Protein 2HIP (pdb70)

Sequence (142 aa):
EPRAEDGHAHDYVNEAADASGHPRYQEGQLCENCAFWGEAVQDGWGRCTHPDFDEVLVKAEGWCSVYAPASEPRAEDGHAHDYVNEAADASGHPRYQEGQLCENCAFWGEAVQDGWGRCTHPDFDEVLVKAEGWCSVYAPAS

Foldseek 3Di:
DAADDQPLDQRKDLALVVCVPDPQRDPPFWLLQFPQWPDDPDDQWGAGNDVSGPPHIHGRNMDGSPTHGDD/DAADDQPQPQRKDLALVVCVPPPQRDPPFWLQQFQQFDDADDDQWGGGNPPSCVPHIHGRNMDHPVGDGHD

B-factor: mean 26.01, std 24.82, range [1.0, 100.0]

InterPro domains:
  IPR000170 High potential iron-sulphur protein [PF01355] (3-70)
  IPR000170 High potential iron-sulphur protein [PS51373] (1-71)
  IPR036369 High potential iron-sulphur protein superfamily [G3DSA:4.10.490.10] (1-71)
  IPR036369 High potential iron-sulphur protein superfamily [SSF57652] (2-70)

Solvent-accessible surface area: 8305 Å² total; per-residue (Å²): 124,91,98,1,145,82,54,81,20,58,89,4,18,33,88,10,54,98,12,91,77,47,124,185,26,118,145,54,28,36,16,96,57,15,55,62,50,33,125,66,65,63,92,32,29,0,143,21,93,28,103,72,3,92,120,15,4,3,53,8,68,0,1,14,21,43,41,33,108,55,163,101,98,143,3,138,93,52,77,20,66,80,3,16,40,94,9,60,100,11,68,56,20,16,117,29,120,152,53,31,43,13,98,59,15,52,63,62,36,93,75,70,118,114,33,25,0,88,19,88,35,98,72,3,96,125,18,9,2,42,14,76,0,2,11,10,40,18,31,104,59,160

Structure (mmCIF, N/CA/C/O backbone):
data_2HIP
#
_entry.id   2HIP
#
_cell.length_a   60.000
_cell.length_b   31.940
_cell.length_c   40.270
_cell.angle_alpha   90.00
_cell.angle_beta   100.50
_cell.angle_gamma   90.00
#
_symmetry.space_group_name_H-M   'P 1 21 1'
#
loop_
_entity.id
_entity.type
_entity.pdbx_description
1 polymer 'HIGH POTENTIAL IRON SULFUR PROTEIN'
2 non-polymer 'IRON/SULFUR CLUSTER'
3 water water
#
loop_
_atom_site.group_PDB
_atom_site.id
_atom_site.type_symbol
_atom_site.label_atom_id
_atom_site.label_alt_id
_atom_site.label_comp_id
_atom_site.label_asym_id
_atom_site.label_entity_id
_atom_site.label_seq_id
_atom_site.pdbx_PDB_ins_code
_atom_site.Cartn_x
_atom_site.Cartn_y
_atom_site.Cartn_z
_atom_site.occupancy
_atom_site.B_iso_or_equiv
_atom_site.auth_seq_id
_atom_site.auth_comp_id
_atom_site.auth_asym_id
_atom_site.auth_atom_id
_atom_site.pdbx_PDB_model_num
ATOM 1 N N . GLU A 1 1 ? 22.245 15.038 19.899 1.00 92.07 1 GLU A N 1
ATOM 2 C CA . GLU A 1 1 ? 22.897 16.315 20.009 1.00 7.28 1 GLU A CA 1
ATOM 3 C C . GLU A 1 1 ? 23.167 16.916 18.682 1.00 6.41 1 GLU A C 1
ATOM 4 O O . GLU A 1 1 ? 23.169 16.266 17.641 1.00 53.52 1 GLU A O 1
ATOM 10 N N . PRO A 1 2 ? 23.410 18.169 18.785 1.00 45.16 2 PRO A N 1
ATOM 11 C CA . PRO A 1 2 ? 23.694 19.042 17.712 1.00 1.00 2 PRO A CA 1
ATOM 12 C C . PRO A 1 2 ? 25.088 18.895 17.190 1.00 6.73 2 PRO A C 1
ATOM 13 O O . PRO A 1 2 ? 26.019 18.523 17.898 1.00 15.18 2 PRO A O 1
ATOM 17 N N . ARG A 1 3 ? 25.184 19.205 15.916 1.00 16.95 3 ARG A N 1
ATOM 18 C CA . ARG A 1 3 ? 26.401 19.160 15.175 1.00 15.47 3 ARG A CA 1
ATOM 19 C C . ARG A 1 3 ? 27.249 20.340 15.572 1.00 13.18 3 ARG A C 1
ATOM 20 O O . ARG A 1 3 ? 26.751 21.396 15.974 1.00 17.58 3 ARG A O 1
ATOM 28 N N . ALA A 1 4 ? 28.529 20.160 15.440 1.00 9.58 4 ALA A N 1
ATOM 29 C CA . ALA A 1 4 ? 29.430 21.212 15.787 1.00 1.00 4 ALA A CA 1
ATOM 30 C C . ALA A 1 4 ? 29.765 22.130 14.614 1.00 12.00 4 ALA A C 1
ATOM 31 O O . ALA A 1 4 ? 30.264 21.661 13.585 1.00 9.46 4 ALA A O 1
ATOM 33 N N . GLU A 1 5 ? 29.571 23.452 14.773 1.00 11.76 5 GLU A N 1
ATOM 34 C CA . GLU A 1 5 ? 29.927 24.359 13.687 1.00 4.24 5 GLU A CA 1
ATOM 35 C C . GLU A 1 5 ? 31.431 24.624 13.745 1.00 2.33 5 GLU A C 1
ATOM 36 O O . GLU A 1 5 ? 32.092 24.430 14.768 1.00 22.46 5 GLU A O 1
ATOM 42 N N . ASP A 1 6 ? 31.943 25.104 12.627 1.00 16.38 6 ASP A N 1
ATOM 43 C CA . ASP A 1 6 ? 33.333 25.435 12.495 1.00 28.85 6 ASP A CA 1
ATOM 44 C C . ASP A 1 6 ? 33.669 26.531 13.503 1.00 4.34 6 ASP A C 1
ATOM 45 O O . ASP A 1 6 ? 32.923 27.500 13.625 1.00 33.56 6 ASP A O 1
ATOM 50 N N . GLY A 1 7 ? 34.782 26.367 14.244 1.00 43.30 7 GLY A N 1
ATOM 51 C CA . GLY A 1 7 ? 35.215 27.341 15.252 1.00 1.00 7 GLY A CA 1
ATOM 52 C C . GLY A 1 7 ? 34.603 27.129 16.648 1.00 1.00 7 GLY A C 1
ATOM 53 O O . GLY A 1 7 ? 34.806 27.940 17.554 1.00 12.57 7 GLY A O 1
ATOM 54 N N . HIS A 1 8 ? 33.848 26.034 16.815 1.00 16.95 8 HIS A N 1
ATOM 55 C CA . HIS A 1 8 ? 33.223 25.721 18.094 1.00 12.51 8 HIS A CA 1
ATOM 56 C C . HIS A 1 8 ? 34.222 25.881 19.212 1.00 19.75 8 HIS A C 1
ATOM 57 O O . HIS A 1 8 ? 33.958 26.542 20.210 1.00 5.66 8 HIS A O 1
ATOM 64 N N . ALA A 1 9 ? 35.384 25.281 19.039 1.00 20.53 9 ALA A N 1
ATOM 65 C CA . ALA A 1 9 ? 36.419 25.373 20.046 1.00 7.72 9 ALA A CA 1
ATOM 66 C C . ALA A 1 9 ? 37.748 24.943 19.475 1.00 5.87 9 ALA A C 1
ATOM 67 O O . ALA A 1 9 ? 37.795 24.135 18.557 1.00 41.00 9 ALA A O 1
ATOM 69 N N . HIS A 1 10 ? 38.828 25.467 20.001 1.00 10.66 10 HIS A N 1
ATOM 70 C CA . HIS A 1 10 ? 40.127 25.073 19.494 1.00 1.59 10 HIS A CA 1
ATOM 71 C C . HIS A 1 10 ? 40.301 25.026 18.003 1.00 42.99 10 HIS A C 1
ATOM 72 O O . HIS A 1 10 ? 40.846 24.045 17.502 1.00 20.99 10 HIS A O 1
ATOM 79 N N . ASP A 1 11 ? 39.879 26.050 17.283 1.00 2.81 11 ASP A N 1
ATOM 80 C CA . ASP A 1 11 ? 40.070 26.068 15.839 1.00 1.00 11 ASP A CA 1
ATOM 81 C C . ASP A 1 11 ? 39.363 24.947 15.023 1.00 2.37 11 ASP A C 1
ATOM 82 O O . ASP A 1 11 ? 39.870 24.519 13.986 1.00 15.86 11 ASP A O 1
ATOM 87 N N . TYR A 1 12 ? 38.194 24.492 15.482 1.00 17.61 12 TYR A N 1
ATOM 88 C CA . TYR A 1 12 ? 37.421 23.434 14.819 1.00 1.00 12 TYR A CA 1
ATOM 89 C C . TYR A 1 12 ? 36.905 23.699 13.398 1.00 16.94 12 TYR A C 1
ATOM 90 O O . TYR A 1 12 ? 36.347 24.755 13.105 1.00 19.45 12 TYR A O 1
ATOM 99 N N . VAL A 1 13 ? 37.094 22.674 12.534 1.00 23.44 13 VAL A N 1
ATOM 100 C CA . VAL A 1 13 ? 36.672 22.624 11.123 1.00 38.09 13 VAL A CA 1
ATOM 101 C C . VAL A 1 13 ? 36.045 21.278 10.885 1.00 2.37 13 VAL A C 1
ATOM 102 O O . VAL A 1 13 ? 36.579 20.260 11.317 1.00 36.91 13 VAL A O 1
ATOM 106 N N . ASN A 1 14 ? 34.921 21.278 10.188 1.00 13.78 14 ASN A N 1
ATOM 107 C CA . ASN A 1 14 ? 34.219 20.068 9.871 1.00 1.00 14 ASN A CA 1
ATOM 108 C C . ASN A 1 14 ? 34.865 19.353 8.693 1.00 1.00 14 ASN A C 1
ATOM 109 O O . ASN A 1 14 ? 34.559 18.208 8.440 1.00 10.04 14 ASN A O 1
ATOM 114 N N . GLU A 1 15 ? 35.770 20.044 7.966 1.00 11.64 15 GLU A N 1
ATOM 115 C CA . GLU A 1 15 ? 36.536 19.528 6.791 1.00 7.78 15 GLU A CA 1
ATOM 116 C C . GLU A 1 15 ? 38.040 19.839 7.027 1.00 25.91 15 GLU A C 1
ATOM 117 O O . GLU A 1 15 ? 38.501 20.971 6.825 1.00 25.46 15 GLU A O 1
ATOM 123 N N . ALA A 1 16 ? 38.740 18.800 7.459 1.00 18.95 16 ALA A N 1
ATOM 124 C CA . ALA A 1 16 ? 40.1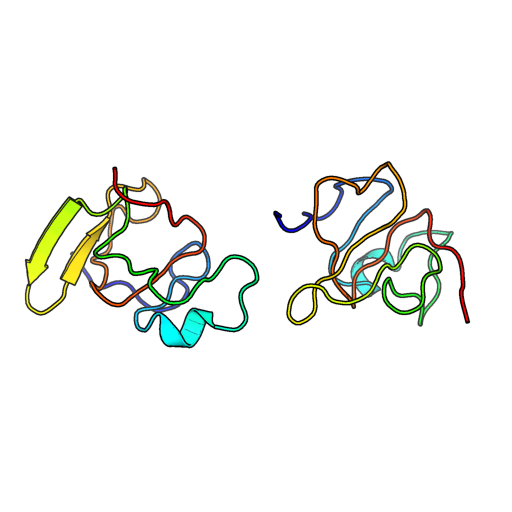80 18.823 7.840 1.00 7.19 16 ALA A CA 1
ATOM 125 C C . ALA A 1 16 ? 41.021 19.850 7.058 1.00 8.67 16 ALA A C 1
ATOM 126 O O . ALA A 1 16 ? 41.605 20.775 7.647 1.00 21.88 16 ALA A O 1
ATOM 128 N N . ALA A 1 17 ? 41.067 19.635 5.762 1.00 28.87 17 ALA A N 1
ATOM 129 C CA . ALA A 1 17 ? 41.855 20.450 4.819 1.00 12.46 17 ALA A CA 1
ATOM 130 C C . ALA A 1 17 ? 41.772 21.952 5.132 1.00 28.41 17 ALA A C 1
ATOM 131 O O . ALA A 1 17 ? 42.770 22.679 5.077 1.00 23.43 17 ALA A O 1
ATOM 133 N N . ASP A 1 18 ? 40.585 22.414 5.451 1.00 1.00 18 ASP A N 1
ATOM 134 C CA . ASP A 1 18 ? 40.366 23.841 5.737 1.00 17.51 18 ASP A CA 1
ATOM 135 C C . ASP A 1 18 ? 41.414 24.382 6.730 1.00 18.24 18 ASP A C 1
ATOM 136 O O . ASP A 1 18 ? 41.716 25.584 6.744 1.00 53.76 18 ASP A O 1
ATOM 141 N N . ALA A 1 19 ? 41.957 23.475 7.534 1.00 31.40 19 ALA A N 1
ATOM 142 C CA . ALA A 1 19 ? 42.922 23.820 8.607 1.00 11.40 19 ALA A CA 1
ATOM 143 C C . ALA A 1 19 ? 44.389 23.820 8.131 1.00 17.52 19 ALA A C 1
ATOM 144 O O . ALA A 1 19 ? 45.323 23.984 8.926 1.00 27.68 19 ALA A O 1
ATOM 146 N N . SER A 1 20 ? 44.583 23.653 6.844 1.00 44.07 20 SER A N 1
ATOM 147 C CA . SER A 1 20 ? 45.933 23.586 6.251 1.00 28.91 20 SER A CA 1
ATOM 148 C C . SER A 1 20 ? 46.884 24.693 6.788 1.00 62.94 20 SER A C 1
ATOM 149 O O . SER A 1 20 ? 48.112 24.584 6.666 1.00 36.71 20 SER A O 1
ATOM 152 N N . GLY A 1 21 ? 46.307 25.735 7.397 1.00 23.72 21 GLY A N 1
ATOM 153 C CA . GLY A 1 21 ? 47.071 26.935 7.872 1.00 62.86 21 GLY A CA 1
ATOM 154 C C . GLY A 1 21 ? 47.579 26.843 9.330 1.00 38.31 21 GLY A C 1
ATOM 155 O O . GLY A 1 21 ? 48.363 27.699 9.794 1.00 35.78 21 GLY A O 1
ATOM 156 N N . HIS A 1 22 ? 47.141 25.816 10.026 1.00 75.23 22 HIS A N 1
ATOM 157 C CA . HIS A 1 22 ? 47.496 25.632 11.431 1.00 5.25 22 HIS A CA 1
ATOM 158 C C . HIS A 1 22 ? 48.810 24.908 11.584 1.00 14.73 22 HIS A C 1
ATOM 159 O O . HIS A 1 22 ? 49.055 23.892 10.907 1.00 53.58 22 HIS A O 1
ATOM 166 N N . PRO A 1 23 ? 49.603 25.457 12.478 1.00 51.19 23 PRO A N 1
ATOM 167 C CA . PRO A 1 23 ? 50.925 24.968 12.777 1.00 29.66 23 PRO A CA 1
ATOM 168 C C . PRO A 1 23 ? 50.908 23.563 13.315 1.00 23.87 23 PRO A C 1
ATOM 169 O O . PRO A 1 23 ? 51.904 22.807 13.098 1.00 100.00 23 PRO A O 1
ATOM 173 N N . ARG A 1 24 ? 49.826 23.226 13.991 1.00 51.92 24 ARG A N 1
ATOM 174 C CA . ARG A 1 24 ? 49.691 21.913 14.644 1.00 12.93 24 ARG A CA 1
ATOM 175 C C . ARG A 1 24 ? 49.041 20.871 13.714 1.00 24.26 24 ARG A C 1
ATOM 176 O O . ARG A 1 24 ? 49.025 19.667 14.010 1.00 26.44 24 ARG A O 1
ATOM 184 N N . TYR A 1 25 ? 48.521 21.337 12.591 1.00 14.17 25 TYR A N 1
ATOM 185 C CA . TYR A 1 25 ? 47.854 20.452 11.614 1.00 47.52 25 TYR A CA 1
ATOM 186 C C . TYR A 1 25 ? 48.877 19.693 10.771 1.00 28.80 25 TYR A C 1
ATOM 187 O O . TYR A 1 25 ? 49.962 20.184 10.488 1.00 9.36 25 TYR A O 1
ATOM 196 N N . GLN A 1 26 ? 48.504 18.498 10.363 1.00 30.38 26 GLN A N 1
ATOM 197 C CA . GLN A 1 26 ? 49.338 17.634 9.554 1.00 1.00 26 GLN A CA 1
ATOM 198 C C . GLN A 1 26 ? 48.405 16.808 8.695 1.00 3.28 26 GLN A C 1
ATOM 199 O O . GLN A 1 26 ? 47.380 16.344 9.189 1.00 1.54 26 GLN A O 1
ATOM 205 N N . GLU A 1 27 ? 48.755 16.609 7.432 1.00 65.20 27 GLU A N 1
ATOM 206 C CA . GLU A 1 27 ? 47.956 15.825 6.502 1.00 24.04 27 GLU A CA 1
ATOM 207 C C . GLU A 1 27 ? 47.669 14.424 7.022 1.00 9.21 27 GLU A C 1
ATOM 208 O O . GLU A 1 27 ? 48.587 13.712 7.416 1.00 11.55 27 GLU A O 1
ATOM 214 N N . GLY A 1 28 ? 46.407 14.009 7.016 1.00 1.00 28 GLY A N 1
ATOM 215 C CA . GLY A 1 28 ? 46.079 12.669 7.488 1.00 17.19 28 GLY A CA 1
ATOM 216 C C . GLY A 1 28 ? 45.486 12.642 8.877 1.00 34.47 28 GLY A C 1
ATOM 217 O O . GLY A 1 28 ? 44.987 11.614 9.334 1.00 25.24 28 GLY A O 1
ATOM 218 N N . GLN A 1 29 ? 45.553 13.798 9.533 1.00 31.12 29 GLN A N 1
ATOM 219 C CA . GLN A 1 29 ? 45.038 14.022 10.877 1.00 15.17 29 GLN A CA 1
ATOM 220 C C . GLN A 1 29 ? 43.534 14.260 10.856 1.00 18.14 29 GLN A C 1
ATOM 221 O O . GLN A 1 29 ? 43.058 15.200 10.219 1.00 26.42 29 GLN A O 1
ATOM 227 N N . LEU A 1 30 ? 42.789 13.396 11.559 1.00 1.00 30 LEU A N 1
ATOM 228 C CA . LEU A 1 30 ? 41.336 13.472 11.602 1.00 1.00 30 LEU A CA 1
ATOM 229 C C . LEU A 1 30 ? 40.728 13.048 12.922 1.00 1.27 30 LEU A C 1
ATOM 230 O O . LEU A 1 30 ? 41.305 12.264 13.669 1.00 17.70 30 LEU A O 1
ATOM 235 N N . CYS A 1 31 ? 39.536 13.547 13.184 1.00 3.45 31 CYS A N 1
ATOM 236 C CA . CYS A 1 31 ? 38.835 13.214 14.398 1.00 71.07 31 CYS A CA 1
ATOM 237 C C . CYS A 1 31 ? 38.715 11.722 14.612 1.00 37.43 31 CYS A C 1
ATOM 238 O O . CYS A 1 31 ? 38.801 11.236 15.733 1.00 8.81 31 CYS A O 1
ATOM 241 N N . GLU A 1 32 ? 38.469 10.995 13.533 1.00 9.93 32 GLU A N 1
ATOM 242 C CA . GLU A 1 32 ? 38.302 9.557 13.633 1.00 9.82 32 GLU A CA 1
ATOM 243 C C . GLU A 1 32 ? 39.557 8.763 13.968 1.00 39.33 32 GLU A C 1
ATOM 244 O O . GLU A 1 32 ? 39.510 7.576 14.304 1.00 24.13 32 GLU A O 1
ATOM 250 N N . ASN A 1 33 ? 40.667 9.439 13.882 1.00 15.31 33 ASN A N 1
ATOM 251 C CA . ASN A 1 33 ? 41.915 8.835 14.183 1.00 23.41 33 ASN A CA 1
ATOM 252 C C . ASN A 1 33 ? 42.564 9.599 15.333 1.00 5.73 33 ASN A C 1
ATOM 253 O O . ASN A 1 33 ? 43.771 9.570 15.523 1.00 16.14 33 ASN A O 1
ATOM 258 N N . CYS A 1 34 ? 41.712 10.286 16.103 1.00 8.01 34 CYS A N 1
ATOM 259 C CA . CYS A 1 34 ? 42.134 11.072 17.243 1.00 19.49 34 CYS A CA 1
ATOM 260 C C . CYS A 1 34 ? 41.836 10.343 18.522 1.00 55.90 34 CYS A C 1
ATOM 261 O O . CYS A 1 34 ? 40.871 9.589 18.628 1.00 7.52 34 CYS A O 1
ATOM 264 N N . ALA A 1 35 ? 42.673 10.572 19.486 1.00 7.09 35 ALA A N 1
ATOM 265 C CA . ALA A 1 35 ? 42.499 9.934 20.744 1.00 59.26 35 ALA A CA 1
ATOM 266 C C . ALA A 1 35 ? 41.232 10.359 21.490 1.00 14.43 35 ALA A C 1
ATOM 267 O O . ALA A 1 35 ? 40.721 9.591 22.299 1.00 34.27 35 ALA A O 1
ATOM 269 N N . PHE A 1 36 ? 40.711 11.570 21.238 1.00 22.38 36 PHE A N 1
ATOM 270 C CA . PHE A 1 36 ? 39.503 12.006 21.943 1.00 1.20 36 PHE A CA 1
ATOM 271 C C . PHE A 1 36 ? 38.208 11.463 21.337 1.00 60.92 36 PHE A C 1
ATOM 272 O O . PHE A 1 36 ? 37.134 11.619 21.911 1.00 4.78 36 PHE A O 1
ATOM 280 N N . TRP A 1 37 ? 38.320 10.827 20.177 1.00 3.66 37 TRP A N 1
ATOM 281 C CA . TRP A 1 37 ? 37.188 10.253 19.452 1.00 24.06 37 TRP A CA 1
ATOM 282 C C . TRP A 1 37 ? 36.487 9.110 20.174 1.00 8.55 37 TRP A C 1
ATOM 283 O O . TRP A 1 37 ? 37.099 8.108 20.547 1.00 3.13 37 TRP A O 1
ATOM 294 N N . GLY A 1 38 ? 35.174 9.283 20.352 1.00 13.58 38 GLY A N 1
ATOM 295 C CA . GLY A 1 38 ? 34.327 8.302 21.022 1.00 4.67 38 GLY A CA 1
ATOM 296 C C . GLY A 1 38 ? 33.414 7.513 20.069 1.00 66.41 38 GLY A C 1
ATOM 297 O O . GLY A 1 38 ? 32.355 7.025 20.470 1.00 6.18 38 GLY A O 1
ATOM 298 N N . GLU A 1 39 ? 33.847 7.397 18.800 1.00 12.70 39 GLU A N 1
ATOM 299 C CA . GLU A 1 39 ? 33.122 6.674 17.745 1.00 12.76 39 GLU A CA 1
ATOM 300 C C . GLU A 1 39 ? 31.848 7.339 17.254 1.00 2.31 39 GLU A C 1
ATOM 301 O O . GLU A 1 39 ? 31.307 8.219 17.920 1.00 3.19 39 GLU A O 1
ATOM 307 N N . ALA A 1 40 ? 31.373 6.869 16.061 1.00 20.52 40 ALA A N 1
ATOM 308 C CA . ALA A 1 40 ? 30.157 7.337 15.370 1.00 1.04 40 ALA A CA 1
ATOM 309 C C . ALA A 1 40 ? 28.889 6.970 16.113 1.00 1.00 40 ALA A C 1
ATOM 310 O O . ALA A 1 40 ? 28.631 5.813 16.438 1.00 9.31 40 ALA A O 1
ATOM 312 N N . VAL A 1 41 ? 28.118 7.997 16.367 1.00 3.84 41 VAL A N 1
ATOM 313 C CA . VAL A 1 41 ? 26.861 7.944 17.071 1.00 10.72 41 VAL A CA 1
ATOM 314 C C . VAL A 1 41 ? 25.728 7.897 16.074 1.00 85.09 41 VAL A C 1
ATOM 315 O O . VAL A 1 41 ? 24.666 7.291 16.252 1.00 11.16 41 VAL A O 1
ATOM 319 N N . GLN A 1 42 ? 26.038 8.586 15.026 1.00 27.79 42 GLN A N 1
ATOM 320 C CA . GLN A 1 42 ? 25.255 8.750 13.875 1.00 13.01 42 GLN A CA 1
ATOM 321 C C . GLN A 1 42 ? 26.256 8.602 12.757 1.00 23.09 42 GLN A C 1
ATOM 322 O O . GLN A 1 42 ? 27.470 8.545 12.973 1.00 56.15 42 GLN A O 1
ATOM 328 N N . ASP A 1 43 ? 25.711 8.524 11.590 1.00 70.84 43 ASP A N 1
ATOM 329 C CA . ASP A 1 43 ? 26.359 8.362 10.321 1.00 9.44 43 ASP A CA 1
ATOM 330 C C . ASP A 1 43 ? 27.377 9.445 9.897 1.00 19.88 43 ASP A C 1
ATOM 331 O O . ASP A 1 43 ? 26.983 10.423 9.272 1.00 17.73 43 ASP A O 1
ATOM 336 N N . GLY A 1 44 ? 28.681 9.280 10.214 1.00 58.38 44 GLY A N 1
ATOM 337 C CA . GLY A 1 44 ? 29.708 10.272 9.829 1.00 2.63 44 GLY A CA 1
ATOM 338 C C . GLY A 1 44 ? 30.005 11.298 10.930 1.00 13.51 44 GLY A C 1
ATOM 339 O O . GLY A 1 44 ? 30.906 12.135 10.813 1.00 1.00 44 GLY A O 1
ATOM 340 N N . TRP A 1 45 ? 29.214 11.197 12.008 1.00 6.22 45 TRP A N 1
ATOM 341 C CA . TRP A 1 45 ? 29.286 12.056 13.195 1.00 20.77 45 TRP A CA 1
ATOM 342 C C . TRP A 1 45 ? 29.435 11.269 14.506 1.00 7.50 45 TRP A C 1
ATOM 343 O O . TRP A 1 45 ? 28.684 10.327 14.754 1.00 8.38 45 TRP A O 1
ATOM 354 N N . GLY A 1 46 ? 30.406 11.674 15.359 1.00 7.34 46 GLY A N 1
ATOM 355 C CA . GLY A 1 46 ? 30.637 10.990 16.645 1.00 4.55 46 GLY A CA 1
ATOM 356 C C . GLY A 1 46 ? 30.863 11.899 17.871 1.00 89.37 46 GLY A C 1
ATOM 357 O O . GLY A 1 46 ? 30.723 13.122 17.803 1.00 7.58 46 GLY A O 1
ATOM 358 N N . ARG A 1 47 ? 31.207 11.269 19.001 1.00 8.51 47 ARG A N 1
ATOM 359 C CA . ARG A 1 47 ? 31.461 12.013 20.223 1.00 28.56 47 ARG A CA 1
ATOM 360 C C . ARG A 1 47 ? 32.914 12.393 20.354 1.00 22.33 47 ARG A C 1
ATOM 361 O O . ARG A 1 47 ? 33.797 11.778 19.760 1.00 6.41 47 ARG A O 1
ATOM 369 N N . CYS A 1 48 ? 33.139 13.422 21.150 1.00 28.41 48 CYS A N 1
ATOM 370 C CA . CYS A 1 48 ? 34.457 13.940 21.459 1.00 45.85 48 CYS A CA 1
ATOM 371 C C . CYS A 1 48 ? 34.561 13.863 23.002 1.00 11.65 48 CYS A C 1
ATOM 372 O O . CYS A 1 48 ? 33.738 14.466 23.688 1.00 19.43 48 CYS A O 1
ATOM 375 N N . THR A 1 49 ? 35.543 13.110 23.570 1.00 13.19 49 THR A N 1
ATOM 376 C CA . THR A 1 49 ? 35.679 12.984 25.049 1.00 22.51 49 THR A CA 1
ATOM 377 C C . THR A 1 49 ? 36.286 14.206 25.757 1.00 17.17 49 THR A C 1
ATOM 378 O O . THR A 1 49 ? 36.319 14.272 26.992 1.00 38.96 49 THR A O 1
ATOM 382 N N . HIS A 1 50 ? 36.764 15.170 24.934 1.00 7.36 50 HIS A N 1
ATOM 383 C CA . HIS A 1 50 ? 37.361 16.426 25.374 1.00 1.00 50 HIS A CA 1
ATOM 384 C C . HIS A 1 50 ? 36.223 17.305 25.869 1.00 4.24 50 HIS A C 1
ATOM 385 O O . HIS A 1 50 ? 35.231 17.513 25.183 1.00 30.59 50 HIS A O 1
ATOM 392 N N . PRO A 1 51 ? 36.363 17.784 27.052 1.00 17.07 51 PRO A N 1
ATOM 393 C CA . PRO A 1 51 ? 35.389 18.593 27.701 1.00 6.99 51 PRO A CA 1
ATOM 394 C C . PRO A 1 51 ? 34.993 19.829 26.975 1.00 9.95 51 PRO A C 1
ATOM 395 O O . PRO A 1 51 ? 33.937 20.390 27.236 1.00 20.17 51 PRO A O 1
ATOM 399 N N . ASP A 1 52 ? 35.799 20.276 26.069 1.00 6.88 52 ASP A N 1
ATOM 400 C CA . ASP A 1 52 ? 35.384 21.472 25.399 1.00 7.56 52 ASP A CA 1
ATOM 401 C C . ASP A 1 52 ? 34.389 21.235 24.260 1.00 50.44 52 ASP A C 1
ATOM 402 O O . ASP A 1 52 ? 33.845 22.184 23.694 1.00 12.97 52 ASP A O 1
ATOM 407 N N . PHE A 1 53 ? 34.176 19.959 23.941 1.00 12.33 53 PHE A N 1
ATOM 408 C CA . PHE A 1 53 ? 33.315 19.458 22.867 1.00 3.27 53 PHE A CA 1
ATOM 409 C C . PHE A 1 53 ? 32.232 18.540 23.391 1.00 1.00 53 PHE A C 1
ATOM 410 O O . PHE A 1 53 ? 31.788 17.628 22.702 1.00 23.44 53 PHE A O 1
ATOM 418 N N . ASP A 1 54 ? 31.822 18.753 24.601 1.00 9.70 54 ASP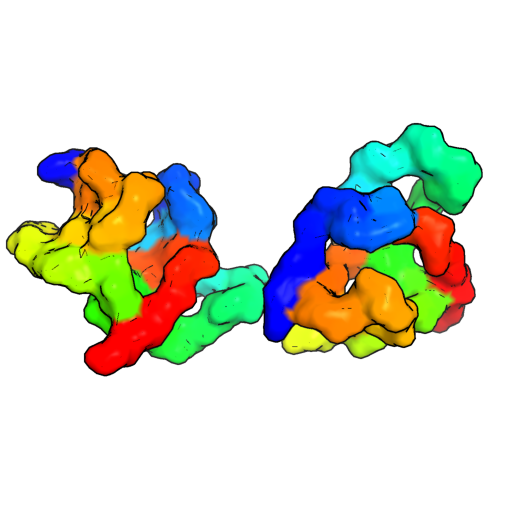 A N 1
ATOM 419 C CA . ASP A 1 54 ? 30.860 17.872 25.171 1.00 1.00 54 ASP A CA 1
ATOM 420 C C . ASP A 1 54 ? 29.401 18.009 24.915 1.00 72.22 54 ASP A C 1
ATOM 421 O O . ASP A 1 54 ? 28.635 17.129 25.294 1.00 3.57 54 ASP A O 1
ATOM 426 N N . GLU A 1 55 ? 28.979 19.057 24.307 1.00 4.28 55 GLU A N 1
ATOM 427 C CA . GLU A 1 55 ? 27.574 19.122 24.109 1.00 5.92 55 GLU A CA 1
ATOM 428 C C . GLU A 1 55 ? 27.199 18.774 22.711 1.00 38.33 55 GLU A C 1
ATOM 429 O O . GLU A 1 55 ? 26.051 18.414 22.429 1.00 19.01 55 GLU A O 1
ATOM 435 N N . VAL A 1 56 ? 28.179 18.845 21.831 1.00 1.54 56 VAL A N 1
ATOM 436 C CA . VAL A 1 56 ? 27.979 18.597 20.427 1.00 12.45 56 VAL A CA 1
ATOM 437 C C . VAL A 1 56 ? 28.529 17.324 19.832 1.00 34.37 56 VAL A C 1
ATOM 438 O O . VAL A 1 56 ? 29.215 16.529 20.470 1.00 10.25 56 VAL A O 1
ATOM 442 N N . LEU A 1 57 ? 28.201 17.171 18.558 1.00 1.00 57 LEU A N 1
ATOM 443 C CA . LEU A 1 57 ? 28.649 16.054 17.779 1.00 1.00 57 LEU A CA 1
ATOM 444 C C . LEU A 1 57 ? 29.780 16.622 16.960 1.00 1.00 57 LEU A C 1
ATOM 445 O O . LEU A 1 57 ? 29.762 17.800 16.601 1.00 24.30 57 LEU A O 1
ATOM 450 N N . VAL A 1 58 ? 30.753 15.794 16.663 1.00 5.29 58 VAL A N 1
ATOM 451 C CA . VAL A 1 58 ? 31.888 16.194 15.858 1.00 23.30 58 VAL A CA 1
ATOM 452 C C . VAL A 1 58 ? 31.845 15.338 14.576 1.00 7.50 58 VAL A C 1
ATOM 453 O O . VAL A 1 58 ? 31.173 14.309 14.558 1.00 1.00 58 VAL A O 1
ATOM 457 N N . LYS A 1 59 ? 32.538 15.746 13.509 1.00 4.97 59 LYS A N 1
ATOM 458 C CA . LYS A 1 59 ? 32.531 15.012 12.237 1.00 7.06 59 LYS A CA 1
ATOM 459 C C . LYS A 1 59 ? 33.781 14.195 11.921 1.00 18.50 59 LYS A C 1
ATOM 460 O O . LYS A 1 59 ? 34.896 14.706 11.976 1.00 98.31 59 LYS A O 1
ATOM 466 N N . ALA A 1 60 ? 33.566 12.924 11.572 1.00 3.12 60 ALA A N 1
ATOM 467 C CA . ALA A 1 60 ? 34.642 12.010 11.240 1.00 20.08 60 ALA A CA 1
ATOM 468 C C . ALA A 1 60 ? 35.776 12.642 10.445 1.00 17.28 60 ALA A C 1
ATOM 469 O O . ALA A 1 60 ? 36.941 12.338 10.693 1.00 1.44 60 ALA A O 1
ATOM 471 N N . GLU A 1 61 ? 35.449 13.531 9.484 1.00 9.26 61 GLU A N 1
ATOM 472 C CA . GLU A 1 61 ? 36.497 14.186 8.677 1.00 15.11 61 GL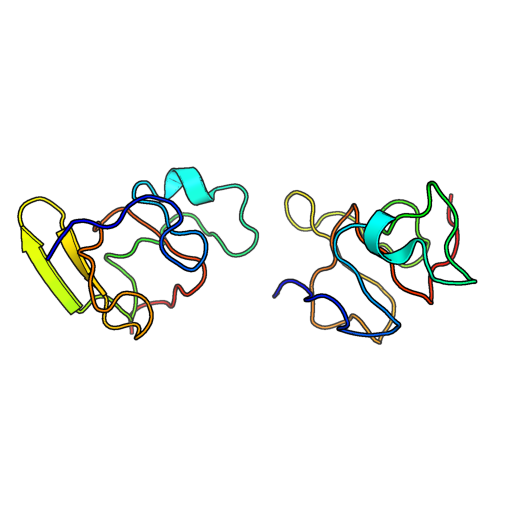U A CA 1
ATOM 473 C C . GLU A 1 61 ? 36.930 15.553 9.176 1.00 7.18 61 GLU A C 1
ATOM 474 O O . GLU A 1 61 ? 37.601 16.280 8.440 1.00 21.07 61 GLU A O 1
ATOM 480 N N . GLY A 1 62 ? 36.541 15.897 10.423 1.00 12.93 62 GLY A N 1
ATOM 481 C CA . GLY A 1 62 ? 36.864 17.182 11.065 1.00 4.47 62 GLY A CA 1
ATOM 482 C C . GLY A 1 62 ? 38.282 17.222 11.666 1.00 9.46 62 GLY A C 1
ATOM 483 O O . GLY A 1 62 ? 39.061 16.296 11.462 1.00 23.03 62 GLY A O 1
ATOM 484 N N . TRP A 1 63 ? 38.615 18.320 12.397 1.00 20.20 63 TRP A N 1
ATOM 485 C CA . TRP A 1 63 ? 39.937 18.543 13.048 1.00 3.18 63 TRP A CA 1
ATOM 486 C C . TRP A 1 63 ? 39.884 19.726 14.005 1.00 20.75 63 TRP A C 1
ATOM 487 O O . TRP A 1 63 ? 39.292 20.754 13.693 1.00 47.67 63 TRP A O 1
ATOM 498 N N . CYS A 1 64 ? 40.518 19.562 15.173 1.00 15.21 64 CYS A N 1
ATOM 499 C CA . CYS A 1 64 ? 40.605 20.580 16.219 1.00 15.14 64 CYS A CA 1
ATOM 500 C C . CYS A 1 64 ? 42.039 20.666 16.643 1.00 42.57 64 CYS A C 1
ATOM 501 O O . CYS A 1 64 ? 42.742 19.662 16.666 1.00 14.55 64 CYS A O 1
ATOM 504 N N . SER A 1 65 ? 42.469 21.868 16.997 1.00 6.64 65 SER A N 1
ATOM 505 C CA . SER A 1 65 ? 43.847 22.128 17.391 1.00 43.95 65 SER A CA 1
ATOM 506 C C . SER A 1 65 ? 44.363 21.292 18.563 1.00 36.84 65 SER A C 1
ATOM 507 O O . SER A 1 65 ? 45.571 21.221 18.808 1.00 39.35 65 SER A O 1
ATOM 510 N N . VAL A 1 66 ? 43.443 20.661 19.287 1.00 12.53 66 VAL A N 1
ATOM 511 C CA . VAL A 1 66 ? 43.828 19.838 20.412 1.00 17.91 66 VAL A CA 1
ATOM 512 C C . VAL A 1 66 ? 43.825 18.389 20.052 1.00 5.72 66 VAL A C 1
ATOM 513 O O . VAL A 1 66 ? 43.493 17.532 20.870 1.00 33.38 66 VAL A O 1
ATOM 517 N N . TYR A 1 67 ? 44.154 18.128 18.804 1.00 26.84 67 TYR A N 1
ATOM 518 C CA . TYR A 1 67 ? 44.215 16.785 18.290 1.00 1.00 67 TYR A CA 1
ATOM 519 C C . TYR A 1 67 ? 45.359 16.034 18.969 1.00 25.64 67 TYR A C 1
ATOM 520 O O . TYR A 1 67 ? 46.399 16.610 19.300 1.00 26.87 67 TYR A O 1
ATOM 529 N N . ALA A 1 68 ? 45.142 14.737 19.164 1.00 9.17 68 ALA A N 1
ATOM 530 C CA . ALA A 1 68 ? 46.093 13.821 19.773 1.00 7.08 68 ALA A CA 1
ATOM 531 C C . ALA A 1 68 ? 46.009 12.489 19.039 1.00 1.41 68 ALA A C 1
ATOM 532 O O . ALA A 1 68 ? 44.916 11.959 18.827 1.00 24.49 68 ALA A O 1
ATOM 534 N N . PRO A 1 69 ? 47.156 11.952 18.635 1.00 5.74 69 PRO A N 1
ATOM 535 C CA . PRO A 1 69 ? 47.102 10.730 17.935 1.00 1.34 69 PRO A CA 1
ATOM 536 C C . PRO A 1 69 ? 46.777 9.592 18.775 1.00 19.20 69 PRO A C 1
ATOM 537 O O . PRO A 1 69 ? 47.113 9.469 19.956 1.00 40.58 69 PRO A O 1
ATOM 541 N N . ALA A 1 70 ? 46.117 8.756 18.076 1.00 29.68 70 ALA A N 1
ATOM 542 C CA . ALA A 1 70 ? 45.686 7.548 18.579 1.00 6.20 70 ALA A CA 1
ATOM 543 C C . ALA A 1 70 ? 45.933 6.412 17.599 1.00 11.05 70 ALA A C 1
ATOM 544 O O . ALA A 1 70 ? 46.235 6.581 16.407 1.00 57.90 70 ALA A O 1
ATOM 546 N N . SER A 1 71 ? 45.787 5.247 18.209 1.00 100.00 71 SER A N 1
ATOM 547 C CA . SER A 1 71 ? 45.927 3.920 17.661 1.00 19.29 71 SER A CA 1
ATOM 548 C C . SER A 1 71 ? 44.593 3.451 17.121 1.00 100.00 71 SER A C 1
ATOM 549 O O . SER A 1 71 ? 44.375 2.219 17.096 1.00 66.02 71 SER A O 1
ATOM 552 N N . GLU B 1 1 ? 2.409 30.785 -4.293 1.00 4.51 1 GLU B N 1
ATOM 553 C CA . GLU B 1 1 ? 3.851 30.885 -4.348 1.00 15.97 1 GLU B CA 1
ATOM 554 C C . GLU B 1 1 ? 4.471 29.668 -5.040 1.00 82.90 1 GLU B C 1
ATOM 555 O O . GLU B 1 1 ? 3.868 28.597 -5.079 1.00 6.23 1 GLU B O 1
ATOM 561 N N . PRO B 1 2 ? 5.682 29.842 -5.589 1.00 20.58 2 PRO B N 1
ATOM 562 C CA . PRO B 1 2 ? 6.388 28.765 -6.259 1.00 24.18 2 PRO B CA 1
ATOM 563 C C . PRO B 1 2 ? 6.648 27.656 -5.266 1.00 32.01 2 PRO B C 1
ATOM 564 O O . PRO B 1 2 ? 6.801 27.912 -4.073 1.00 12.41 2 PRO B O 1
ATOM 568 N N . ARG B 1 3 ? 6.687 26.423 -5.740 1.00 1.00 3 ARG B N 1
ATOM 569 C CA . ARG B 1 3 ? 6.933 25.302 -4.849 1.00 38.18 3 ARG B CA 1
ATOM 570 C C . ARG B 1 3 ? 8.387 25.272 -4.469 1.00 62.62 3 ARG B C 1
ATOM 571 O O . ARG B 1 3 ? 9.223 25.636 -5.289 1.00 17.81 3 ARG B O 1
ATOM 579 N N . ALA B 1 4 ? 8.724 24.830 -3.251 1.00 41.48 4 ALA B N 1
ATOM 580 C CA . ALA B 1 4 ? 10.133 24.777 -2.862 1.00 4.72 4 ALA B CA 1
ATOM 581 C C . ALA B 1 4 ? 10.892 23.671 -3.601 1.00 17.29 4 ALA B C 1
ATOM 582 O O . ALA B 1 4 ? 10.357 22.604 -3.904 1.00 20.96 4 ALA B O 1
ATOM 584 N N . GLU B 1 5 ? 12.150 23.963 -3.873 1.00 11.60 5 GLU B N 1
ATOM 585 C CA . GLU B 1 5 ? 13.084 23.098 -4.572 1.00 2.08 5 GLU B CA 1
ATOM 586 C C . GLU B 1 5 ? 14.037 22.441 -3.555 1.00 13.71 5 GLU B C 1
ATOM 587 O O . GLU B 1 5 ? 14.523 23.136 -2.671 1.00 13.01 5 GLU B O 1
ATOM 593 N N . ASP B 1 6 ? 14.326 21.129 -3.651 1.00 13.77 6 ASP B N 1
ATOM 594 C CA . ASP B 1 6 ? 15.260 20.523 -2.674 1.00 1.00 6 ASP B CA 1
ATOM 595 C C . ASP B 1 6 ? 16.455 21.449 -2.409 1.00 100.00 6 ASP B C 1
ATOM 596 O O . ASP B 1 6 ? 17.007 22.016 -3.355 1.00 16.53 6 ASP B O 1
ATOM 601 N N . GLY B 1 7 ? 16.880 21.587 -1.129 1.00 1.89 7 GLY B N 1
ATOM 602 C CA . GLY B 1 7 ? 18.041 22.425 -0.752 1.00 1.62 7 GLY B CA 1
ATOM 603 C C . GLY B 1 7 ? 17.768 23.918 -0.566 1.00 20.10 7 GLY B C 1
ATOM 604 O O . GLY B 1 7 ? 18.684 24.709 -0.328 1.00 15.22 7 GLY B O 1
ATOM 605 N N . HIS B 1 8 ? 16.493 24.278 -0.674 1.00 59.55 8 HIS B N 1
ATOM 606 C CA . HIS B 1 8 ? 16.025 25.647 -0.521 1.00 43.01 8 HIS B CA 1
ATOM 607 C C . HIS B 1 8 ? 16.694 26.343 0.681 1.00 19.39 8 HIS B C 1
ATOM 608 O O . HIS B 1 8 ? 17.441 27.311 0.543 1.00 18.59 8 HIS B O 1
ATOM 615 N N . ALA B 1 9 ? 16.426 25.827 1.847 1.00 1.48 9 ALA B N 1
ATOM 616 C CA . ALA B 1 9 ? 16.989 26.349 3.056 1.00 28.03 9 ALA B CA 1
ATOM 617 C C . ALA B 1 9 ? 17.130 25.193 4.015 1.00 69.70 9 ALA B C 1
ATOM 618 O O . ALA B 1 9 ? 16.324 24.268 3.997 1.00 4.18 9 ALA B O 1
ATOM 620 N N . HIS B 1 10 ? 18.141 25.223 4.842 1.00 6.06 10 HIS B N 1
ATOM 621 C CA . HIS B 1 10 ? 18.340 24.154 5.798 1.00 20.55 10 HIS B CA 1
ATOM 622 C C . HIS B 1 10 ? 18.298 22.775 5.277 1.00 100.00 10 HIS B C 1
ATOM 623 O O . HIS B 1 10 ? 17.719 21.907 5.925 1.00 23.29 10 HIS B O 1
ATOM 630 N N . ASP B 1 11 ? 18.899 22.540 4.139 1.00 12.19 11 ASP B N 1
ATOM 631 C CA . ASP B 1 11 ? 18.893 21.189 3.654 1.00 5.51 11 ASP B CA 1
ATOM 632 C C . ASP B 1 11 ? 17.496 20.647 3.309 1.00 1.05 11 ASP B C 1
ATOM 633 O O . ASP B 1 11 ? 17.256 19.444 3.392 1.00 12.84 11 ASP B O 1
ATOM 638 N N . TYR B 1 12 ? 16.599 21.514 2.907 1.00 58.24 12 TYR B N 1
ATOM 639 C CA . TYR B 1 12 ? 15.267 21.113 2.599 1.00 3.98 12 TYR B CA 1
ATOM 640 C C . TYR B 1 12 ? 15.175 20.010 1.539 1.00 3.18 12 TYR B C 1
ATOM 641 O O . TYR B 1 12 ? 15.914 19.964 0.550 1.00 8.06 12 TYR B O 1
ATOM 650 N N . VAL B 1 13 ? 14.224 19.135 1.812 1.00 1.00 13 VAL B N 1
ATOM 651 C CA . VAL B 1 13 ? 13.893 17.994 1.027 1.00 1.79 13 VAL B CA 1
ATOM 652 C C . VAL B 1 13 ? 12.347 17.880 0.927 1.00 24.17 13 VAL B C 1
ATOM 653 O O . VAL B 1 13 ? 11.626 18.084 1.908 1.00 10.63 13 VAL B O 1
ATOM 657 N N . ASN B 1 14 ? 11.873 17.576 -0.300 1.00 22.64 14 ASN B N 1
ATOM 658 C CA . ASN B 1 14 ? 10.460 17.411 -0.665 1.00 60.22 14 ASN B CA 1
ATOM 659 C C . ASN B 1 14 ? 10.029 15.973 -0.353 1.00 1.00 14 ASN B C 1
ATOM 660 O O . ASN B 1 14 ? 8.842 15.631 -0.293 1.00 10.21 14 ASN B O 1
ATOM 665 N N . GLU B 1 15 ? 11.052 15.152 -0.088 1.00 7.14 15 GLU B N 1
ATOM 666 C CA . GLU B 1 15 ? 10.935 13.749 0.271 1.00 18.47 15 GLU B CA 1
ATOM 667 C C . GLU B 1 15 ? 11.806 13.483 1.492 1.00 32.10 15 GLU B C 1
ATOM 668 O O . GLU B 1 15 ? 12.993 13.163 1.395 1.00 21.66 15 GLU B O 1
ATOM 674 N N . ALA B 1 16 ? 11.178 13.640 2.641 1.00 14.21 16 ALA B N 1
ATOM 675 C CA . ALA B 1 16 ? 11.816 13.438 3.909 1.00 46.29 16 ALA B CA 1
ATOM 676 C C . ALA B 1 16 ? 12.769 12.245 3.916 1.00 18.19 16 ALA B C 1
ATOM 677 O O . ALA B 1 16 ? 13.847 12.320 4.497 1.00 6.89 16 ALA B O 1
ATOM 679 N N . ALA B 1 17 ? 12.391 11.139 3.272 1.00 13.91 17 ALA B N 1
ATOM 680 C CA . ALA B 1 17 ? 13.263 9.963 3.248 1.00 36.73 17 ALA B CA 1
ATOM 681 C C . ALA B 1 17 ? 14.645 10.290 2.747 1.00 12.01 17 ALA B C 1
ATOM 682 O O . ALA B 1 17 ? 15.622 9.607 3.045 1.00 8.16 17 ALA B O 1
ATOM 684 N N . ASP B 1 18 ? 14.695 11.340 1.974 1.00 1.00 18 ASP B N 1
ATOM 685 C CA . ASP B 1 18 ? 15.904 11.821 1.374 1.00 8.86 18 ASP B CA 1
ATOM 686 C C . ASP B 1 18 ? 16.864 12.506 2.378 1.00 21.11 18 ASP B C 1
ATOM 687 O O . ASP B 1 18 ? 18.065 12.584 2.126 1.00 20.38 18 ASP B O 1
ATOM 692 N N . ALA B 1 19 ? 16.317 13.008 3.515 1.00 12.35 19 ALA B N 1
ATOM 693 C CA . ALA B 1 19 ? 17.075 13.703 4.587 1.00 10.38 19 ALA B CA 1
ATOM 694 C C . ALA B 1 19 ? 17.742 12.717 5.572 1.00 69.75 19 ALA B C 1
ATOM 695 O O . ALA B 1 19 ? 18.412 13.105 6.532 1.00 27.88 19 ALA B O 1
ATOM 697 N N . SER B 1 20 ? 17.516 11.424 5.271 1.00 1.00 20 SER B N 1
ATOM 698 C CA . SER B 1 20 ? 17.961 10.183 5.950 1.00 35.06 20 SER B CA 1
ATOM 699 C C . SER B 1 20 ? 19.276 10.208 6.728 1.00 8.44 20 SER B C 1
ATOM 700 O O . SER B 1 20 ? 19.310 9.958 7.930 1.00 35.79 20 SER B O 1
ATOM 703 N N . GLY B 1 21 ? 20.358 10.488 6.035 1.00 34.32 21 GLY B N 1
ATOM 704 C CA . GLY B 1 21 ? 21.646 10.521 6.676 1.00 28.21 21 GLY B CA 1
ATOM 705 C C . GLY B 1 21 ? 21.950 11.848 7.351 1.00 100.00 21 GLY B C 1
ATOM 706 O O . GLY B 1 21 ? 23.093 12.289 7.376 1.00 42.16 21 GLY B O 1
ATOM 707 N N . HIS B 1 22 ? 20.928 12.490 7.894 1.00 10.05 22 HIS B N 1
ATOM 708 C CA . HIS B 1 22 ? 21.110 13.747 8.576 1.00 42.78 22 HIS B CA 1
ATOM 709 C C . HIS B 1 22 ? 20.949 13.411 10.020 1.00 5.83 22 HIS B C 1
ATOM 710 O O . HIS B 1 22 ? 19.943 12.851 10.439 1.00 15.34 22 HIS B O 1
ATOM 717 N N . PRO B 1 23 ? 21.960 13.730 10.756 1.00 56.06 23 PRO B N 1
ATOM 718 C CA . PRO B 1 23 ? 22.039 13.468 12.159 1.00 18.05 23 PRO B CA 1
ATOM 719 C C . PRO B 1 23 ? 20.826 13.807 12.975 1.00 62.09 23 PRO B C 1
ATOM 720 O O . PRO B 1 23 ? 20.485 13.102 13.920 1.00 12.60 23 PRO B O 1
ATOM 724 N N . ARG B 1 24 ?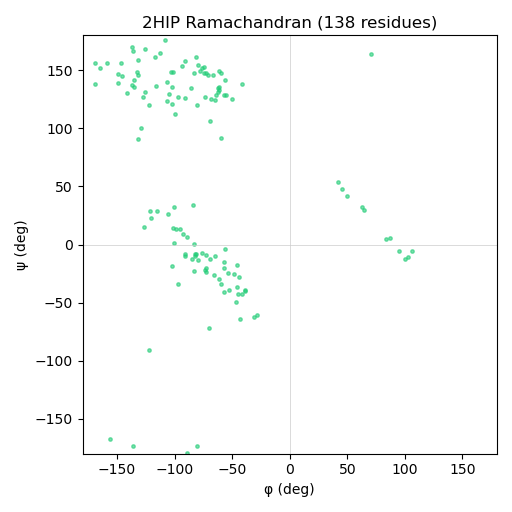 20.187 14.882 12.614 1.00 1.00 24 ARG B N 1
ATOM 725 C CA . ARG B 1 24 ? 19.028 15.334 13.321 1.00 1.00 24 ARG B CA 1
ATOM 726 C C . ARG B 1 24 ? 17.739 14.660 12.901 1.00 1.00 24 ARG B C 1
ATOM 727 O O . ARG B 1 24 ? 16.766 14.622 13.653 1.00 27.27 24 ARG B O 1
ATOM 735 N N . TYR B 1 25 ? 17.745 14.134 11.693 1.00 4.91 25 TYR B N 1
ATOM 736 C CA . TYR B 1 25 ? 16.598 13.465 11.131 1.00 1.00 25 TYR B CA 1
ATOM 737 C C . TYR B 1 25 ? 16.153 12.235 11.891 1.00 9.43 25 TYR B C 1
ATOM 738 O O . TYR B 1 25 ? 16.960 11.391 12.267 1.00 13.42 25 TYR B O 1
ATOM 747 N N . GLN B 1 26 ? 14.855 12.125 12.094 1.00 5.81 26 GLN B N 1
ATOM 748 C CA . GLN B 1 26 ? 14.280 10.981 12.774 1.00 12.91 26 GLN B CA 1
ATOM 749 C C . GLN B 1 26 ? 13.089 10.507 11.922 1.00 4.57 26 GLN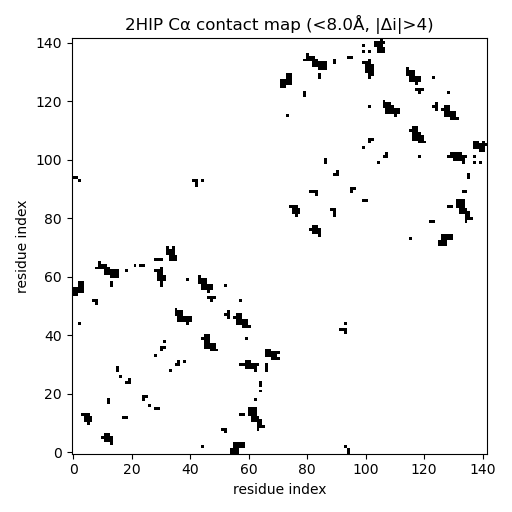 B C 1
ATOM 750 O O . GLN B 1 26 ? 12.460 11.333 11.269 1.00 12.91 26 GLN B O 1
ATOM 756 N N . GLU B 1 27 ? 12.774 9.195 11.905 1.00 24.49 27 GLU B N 1
ATOM 757 C CA . GLU B 1 27 ? 11.630 8.644 11.129 1.00 17.65 27 GLU B CA 1
ATOM 758 C C . GLU B 1 27 ? 10.354 9.257 11.677 1.00 100.00 27 GLU B C 1
ATOM 759 O O . GLU B 1 27 ? 10.196 9.226 12.883 1.00 19.38 27 GLU B O 1
ATOM 765 N N . GLY B 1 28 ? 9.417 9.803 10.897 1.00 5.04 28 GLY B N 1
ATOM 766 C CA . GLY B 1 28 ? 8.205 10.361 11.554 1.00 6.35 28 GLY B CA 1
ATOM 767 C C . GLY B 1 28 ? 8.191 11.887 11.580 1.00 11.20 28 GLY B C 1
ATOM 768 O O . GLY B 1 28 ? 7.233 12.553 11.992 1.00 30.35 28 GLY B O 1
ATOM 769 N N . GLN B 1 29 ? 9.285 12.413 11.126 1.00 15.52 29 GLN B N 1
ATOM 770 C CA . GLN B 1 29 ? 9.459 13.824 11.056 1.00 28.56 29 GLN B CA 1
ATOM 771 C C . GLN B 1 29 ? 9.203 14.290 9.629 1.00 2.67 29 GLN B C 1
ATOM 772 O O . GLN B 1 29 ? 9.958 13.979 8.708 1.00 18.27 29 GLN B O 1
ATOM 778 N N . LEU B 1 30 ? 8.111 15.045 9.494 1.00 31.87 30 LEU B N 1
ATOM 779 C CA . LEU B 1 30 ? 7.586 15.619 8.259 1.00 35.43 30 LEU B CA 1
ATOM 780 C C . LEU B 1 30 ? 7.241 17.110 8.376 1.00 1.42 30 LEU B C 1
ATOM 781 O O . LEU B 1 30 ? 6.888 17.571 9.459 1.00 6.65 30 LEU B O 1
ATOM 786 N N . CYS B 1 31 ? 7.171 17.873 7.258 1.00 17.08 31 CYS B N 1
ATOM 787 C CA . CYS B 1 31 ? 6.772 19.274 7.382 1.00 1.00 31 CYS B CA 1
ATOM 788 C C . CYS B 1 31 ? 5.352 19.323 8.011 1.00 1.00 31 CYS B C 1
ATOM 789 O O . CYS B 1 31 ? 5.037 20.225 8.776 1.00 13.36 31 CYS B O 1
ATOM 792 N N . GLU B 1 32 ? 4.509 18.325 7.690 1.00 1.00 32 GLU B N 1
ATOM 793 C CA . GLU B 1 32 ? 3.118 18.166 8.179 1.00 8.39 32 GLU B CA 1
ATOM 794 C C . GLU B 1 32 ? 2.951 18.116 9.736 1.00 12.95 32 GLU B C 1
ATOM 795 O O . GLU B 1 32 ? 1.998 18.689 10.270 1.00 2.65 32 GLU B O 1
ATOM 801 N N . ASN B 1 33 ? 3.870 17.406 10.467 1.00 12.59 33 ASN B N 1
ATOM 802 C CA . ASN B 1 33 ? 3.811 17.277 11.960 1.00 25.70 33 ASN B CA 1
ATOM 803 C C . ASN B 1 33 ? 4.747 18.256 12.714 1.00 31.48 33 ASN B C 1
ATOM 804 O O . ASN B 1 33 ? 5.006 18.148 13.924 1.00 25.05 33 ASN B O 1
ATOM 809 N N . CYS B 1 34 ? 5.219 19.223 11.913 1.00 1.39 34 CYS B N 1
ATOM 810 C CA . CYS B 1 34 ? 6.112 20.295 12.304 1.00 17.79 34 CYS B CA 1
ATOM 811 C C . CYS B 1 34 ? 5.375 21.463 12.936 1.00 11.82 34 CYS B C 1
ATOM 812 O O . CYS B 1 34 ? 4.232 21.776 12.596 1.00 18.10 34 CYS B O 1
ATOM 815 N N . ALA B 1 35 ? 6.073 22.098 13.865 1.00 61.27 35 ALA B N 1
ATOM 816 C CA . ALA B 1 35 ? 5.576 23.239 14.578 1.00 40.12 35 ALA B CA 1
ATOM 817 C C . ALA B 1 35 ? 5.560 24.471 13.655 1.00 21.43 35 ALA B C 1
ATOM 818 O O . ALA B 1 35 ? 5.023 25.506 14.031 1.00 16.72 35 ALA B O 1
ATOM 820 N N . PHE B 1 36 ? 6.162 24.367 12.435 1.00 41.62 36 PHE B N 1
ATOM 821 C CA . PHE B 1 36 ? 6.210 25.498 11.477 1.00 1.00 36 PHE B CA 1
ATOM 822 C C . PHE B 1 36 ? 5.177 25.409 10.358 1.00 24.47 36 PHE B C 1
ATOM 823 O O . PHE B 1 36 ? 5.109 26.265 9.475 1.00 3.79 36 PHE B O 1
ATOM 831 N N . TRP B 1 37 ? 4.370 24.350 10.428 1.00 6.60 37 TRP B N 1
ATOM 832 C CA . TRP B 1 37 ? 3.314 24.072 9.475 1.00 4.26 37 TRP B CA 1
ATOM 833 C C . TRP B 1 37 ? 2.174 25.078 9.607 1.00 14.71 37 TRP B C 1
ATOM 834 O O . TRP B 1 37 ? 1.392 25.038 10.562 1.00 30.43 37 TRP B O 1
ATOM 845 N N . GLY B 1 38 ? 2.117 25.990 8.620 1.00 46.10 38 GLY B N 1
ATOM 846 C CA . GLY B 1 38 ? 1.119 27.051 8.523 1.00 21.94 38 GLY B CA 1
ATOM 847 C C . GLY B 1 38 ? -0.278 26.525 8.184 1.00 23.94 38 GLY B C 1
ATOM 848 O O . GLY B 1 38 ? -1.160 26.513 9.036 1.00 77.11 38 GLY B O 1
ATOM 849 N N . GLU B 1 39 ? -0.479 26.088 6.944 1.00 19.07 39 GLU B N 1
ATOM 850 C CA . GLU B 1 39 ? -1.759 25.569 6.493 1.00 29.24 39 GLU B CA 1
ATOM 851 C C . GLU B 1 39 ? -1.547 24.936 5.152 1.00 23.19 39 GLU B C 1
ATOM 852 O O . GLU B 1 39 ? -0.610 25.275 4.432 1.00 22.57 39 GLU B O 1
ATOM 858 N N . ALA B 1 40 ? -2.408 24.036 4.802 1.00 2.99 40 ALA B N 1
ATOM 859 C CA . ALA B 1 40 ? -2.261 23.423 3.532 1.00 30.68 40 ALA B CA 1
ATOM 860 C C . ALA B 1 40 ? -2.814 24.348 2.476 1.00 23.91 40 ALA B C 1
ATOM 861 O O . ALA B 1 40 ? -3.684 25.174 2.745 1.00 30.99 40 ALA B O 1
ATOM 863 N N . VAL B 1 41 ? -2.310 24.197 1.279 1.00 27.00 41 VAL B N 1
ATOM 864 C CA . VAL B 1 41 ? -2.752 24.995 0.183 1.00 7.24 41 VAL B CA 1
ATOM 865 C C . VAL B 1 41 ? -3.269 24.081 -0.928 1.00 72.30 41 VAL B C 1
ATOM 866 O O . VAL B 1 41 ? -4.450 23.723 -0.938 1.00 39.71 41 VAL B O 1
ATOM 870 N N . GLN B 1 42 ? -2.349 23.688 -1.857 1.00 13.37 42 GLN B N 1
ATOM 871 C CA . GLN B 1 42 ? -2.656 22.816 -3.021 1.00 14.50 42 GLN B CA 1
ATOM 872 C C . GLN B 1 42 ? -1.806 21.542 -3.290 1.00 1.00 42 GLN B C 1
ATOM 873 O O . GLN B 1 42 ? -0.595 21.616 -3.393 1.00 24.13 42 GLN B O 1
ATOM 879 N N . ASP B 1 43 ? -2.501 20.373 -3.435 1.00 27.27 43 ASP B N 1
ATOM 880 C CA . ASP B 1 43 ? -1.956 19.008 -3.733 1.00 48.17 43 ASP B CA 1
ATOM 881 C C . ASP B 1 43 ? -0.686 18.550 -3.015 1.00 100.00 43 ASP B C 1
ATOM 882 O O . ASP B 1 43 ? 0.277 18.122 -3.663 1.00 26.07 43 ASP B O 1
ATOM 887 N N . GLY B 1 44 ? -0.705 18.619 -1.685 1.00 5.85 44 GLY B N 1
ATOM 888 C CA . GLY B 1 44 ? 0.409 18.213 -0.840 1.00 14.74 44 GLY B CA 1
ATOM 889 C C . GLY B 1 44 ? 1.249 19.386 -0.359 1.00 63.44 44 GLY B C 1
ATOM 890 O O . GLY B 1 44 ? 2.084 19.253 0.533 1.00 14.94 44 GLY B O 1
ATOM 891 N N . TRP B 1 45 ? 1.022 20.532 -0.953 1.00 15.83 45 TRP B N 1
ATOM 892 C CA . TRP B 1 45 ? 1.762 21.700 -0.598 1.00 10.81 45 TRP B CA 1
ATOM 893 C C . TRP B 1 45 ? 1.101 22.550 0.443 1.00 14.57 45 TRP B C 1
ATOM 894 O O . TRP B 1 45 ? -0.119 22.573 0.594 1.00 23.26 45 TRP B O 1
ATOM 905 N N . GLY B 1 46 ? 1.939 23.258 1.152 1.00 15.47 46 GLY B N 1
ATOM 906 C CA . GLY B 1 46 ? 1.474 24.119 2.175 1.00 1.00 46 GLY B CA 1
ATOM 907 C C . GLY B 1 46 ? 2.456 25.211 2.458 1.00 8.23 46 GLY B C 1
ATOM 908 O O . GLY B 1 46 ? 3.413 25.453 1.716 1.00 1.00 46 GLY B O 1
ATOM 909 N N . ARG B 1 47 ? 2.185 25.862 3.564 1.00 38.72 47 ARG B N 1
ATOM 910 C CA . ARG B 1 47 ? 2.988 26.950 4.025 1.00 27.83 47 ARG B CA 1
ATOM 911 C C . ARG B 1 47 ? 3.682 26.679 5.350 1.00 17.04 47 ARG B C 1
ATOM 912 O O . ARG B 1 47 ? 3.086 26.157 6.293 1.00 7.65 47 ARG B O 1
ATOM 920 N N . CYS B 1 48 ? 4.966 27.063 5.388 1.00 24.71 48 CYS B N 1
ATOM 9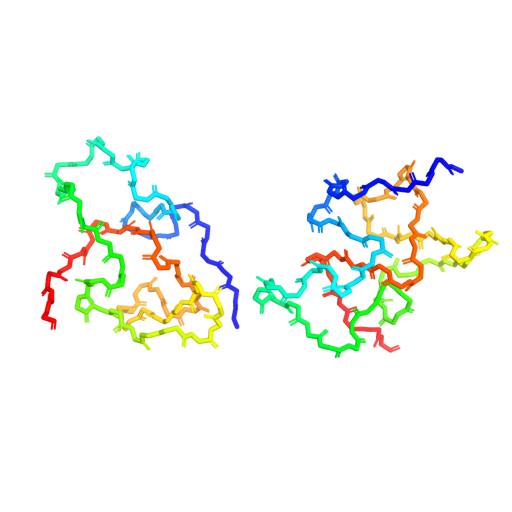21 C CA . CYS B 1 48 ? 5.864 26.929 6.535 1.00 23.08 48 CYS B CA 1
ATOM 922 C C . CYS B 1 48 ? 6.009 28.278 7.230 1.00 44.67 48 CYS B C 1
ATOM 923 O O . CYS B 1 48 ? 6.439 29.246 6.610 1.00 4.74 48 CYS B O 1
ATOM 926 N N . THR B 1 49 ? 5.667 28.372 8.500 1.00 27.74 49 THR B N 1
ATOM 927 C CA . THR B 1 49 ? 5.802 29.658 9.145 1.00 1.00 49 THR B CA 1
ATOM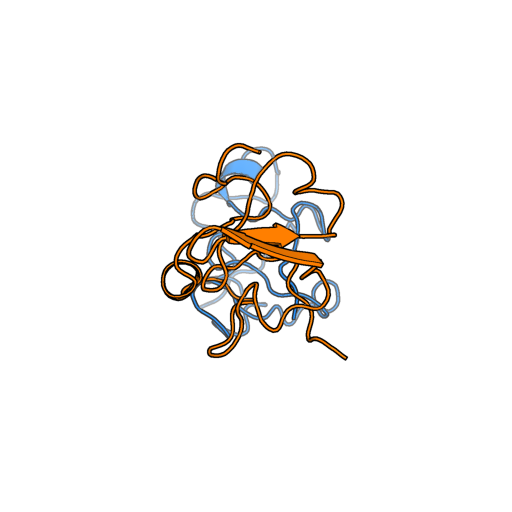 928 C C . THR B 1 49 ? 7.244 30.040 9.432 1.00 12.26 49 THR B C 1
ATOM 929 O O . THR B 1 49 ? 7.552 31.215 9.614 1.00 20.50 49 THR B O 1
ATOM 933 N N . HIS B 1 50 ? 8.132 29.068 9.505 1.00 18.05 50 HIS B N 1
ATOM 934 C CA . HIS B 1 50 ? 9.502 29.441 9.734 1.00 1.00 50 HIS B CA 1
ATOM 935 C C . HIS B 1 50 ? 9.927 30.535 8.755 1.00 24.43 50 HIS B C 1
ATOM 936 O O . HIS B 1 50 ? 9.790 30.401 7.537 1.00 12.43 50 HIS B O 1
ATOM 943 N N . PRO B 1 51 ? 10.424 31.627 9.317 1.00 13.01 51 PRO B N 1
ATOM 944 C CA . PRO B 1 51 ? 10.857 32.793 8.559 1.00 43.99 51 PRO B CA 1
ATOM 945 C C . PRO B 1 51 ? 11.696 32.554 7.303 1.00 2.42 51 PRO B C 1
ATOM 946 O O . PRO B 1 51 ? 11.670 33.342 6.358 1.00 19.92 51 PRO B O 1
ATOM 950 N N . ASP B 1 52 ? 12.428 31.460 7.302 1.00 6.50 52 ASP B N 1
ATOM 951 C CA . ASP B 1 52 ? 13.303 31.073 6.202 1.00 28.39 52 ASP B CA 1
ATOM 952 C C . ASP B 1 52 ? 12.625 30.566 4.900 1.00 20.53 52 ASP B C 1
ATOM 953 O O . ASP B 1 52 ? 13.234 30.549 3.823 1.00 6.13 52 ASP B O 1
ATOM 958 N N . PHE B 1 53 ? 11.374 30.139 5.014 1.00 1.79 53 PHE B N 1
ATOM 959 C CA . PHE B 1 53 ? 10.623 29.612 3.893 1.00 44.43 53 PHE B CA 1
ATOM 960 C C . PHE B 1 53 ? 9.437 30.464 3.521 1.00 42.63 53 PHE B C 1
ATOM 961 O O . PHE B 1 53 ? 8.429 29.979 3.002 1.00 13.94 53 PHE B O 1
ATOM 969 N N . ASP B 1 54 ? 9.579 31.740 3.790 1.00 19.13 54 ASP B N 1
ATOM 970 C CA . ASP B 1 54 ? 8.533 32.664 3.498 1.00 16.31 54 ASP B CA 1
ATOM 971 C C . ASP B 1 54 ? 8.140 32.913 2.049 1.00 22.44 54 ASP B C 1
ATOM 972 O O . ASP B 1 54 ? 7.125 33.559 1.830 1.00 37.53 54 ASP B O 1
ATOM 977 N N . GLU B 1 55 ? 8.878 32.432 1.029 1.00 11.50 55 GLU B N 1
ATOM 978 C CA . GLU B 1 55 ? 8.400 32.720 -0.347 1.00 16.32 55 GLU B CA 1
ATOM 979 C C . GLU B 1 55 ? 8.248 31.539 -1.232 1.00 32.47 55 GLU B C 1
ATOM 980 O O . GLU B 1 55 ? 8.147 31.681 -2.454 1.00 37.10 55 GLU B O 1
ATOM 986 N N . VAL B 1 56 ? 8.242 30.382 -0.631 1.00 26.47 56 VAL B N 1
ATOM 987 C CA . VAL B 1 56 ? 8.104 29.159 -1.371 1.00 15.43 56 VAL B CA 1
ATOM 988 C C . VAL B 1 56 ? 6.962 28.354 -0.811 1.00 1.74 56 VAL B C 1
ATOM 989 O O . VAL B 1 56 ? 6.459 28.662 0.260 1.00 5.68 56 VAL B O 1
ATOM 993 N N . LEU B 1 57 ? 6.542 27.330 -1.512 1.00 33.65 57 LEU B N 1
ATOM 994 C CA . LEU B 1 57 ? 5.479 26.517 -0.982 1.00 21.23 57 LEU B CA 1
ATOM 995 C C . LEU B 1 57 ? 6.223 25.276 -0.566 1.00 18.67 57 LEU B C 1
ATOM 996 O O . LEU B 1 57 ? 7.126 24.838 -1.277 1.00 1.00 57 LEU B O 1
ATOM 1001 N N . VAL B 1 58 ? 5.892 24.700 0.558 1.00 1.42 58 VAL B N 1
ATOM 1002 C CA . VAL B 1 58 ? 6.598 23.502 0.932 1.00 33.51 58 VAL B CA 1
ATOM 1003 C C . VAL B 1 58 ? 5.658 22.324 0.887 1.00 7.53 58 VAL B C 1
ATOM 1004 O O . VAL B 1 58 ? 4.430 22.477 0.893 1.00 18.59 58 VAL B O 1
ATOM 1008 N N . LYS B 1 59 ? 6.268 21.151 0.909 1.00 20.49 59 LYS B N 1
ATOM 1009 C CA . LYS B 1 59 ? 5.654 19.831 0.822 1.00 5.83 59 LYS B CA 1
ATOM 1010 C C . LYS B 1 59 ? 5.389 19.066 2.155 1.00 17.35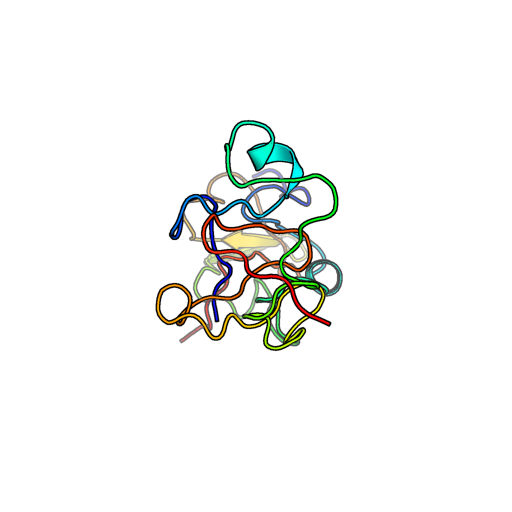 59 LYS B C 1
ATOM 1011 O O . LYS B 1 59 ? 6.286 18.875 2.976 1.00 41.51 59 LYS B O 1
ATOM 1017 N N . ALA B 1 60 ? 4.122 18.623 2.323 1.00 10.39 60 ALA B N 1
ATOM 1018 C CA . ALA B 1 60 ? 3.628 17.878 3.488 1.00 4.77 60 ALA B CA 1
ATOM 1019 C C . ALA B 1 60 ? 4.553 16.749 3.956 1.00 12.88 60 ALA B C 1
ATOM 1020 O O . ALA B 1 60 ? 4.759 16.565 5.155 1.00 12.10 60 ALA B O 1
ATOM 1022 N N . GLU B 1 61 ? 5.106 15.990 2.995 1.00 8.21 61 GLU B N 1
ATOM 1023 C CA . GLU B 1 61 ? 6.008 14.866 3.288 1.00 10.39 61 GLU B CA 1
ATOM 1024 C C . GLU B 1 61 ? 7.507 15.220 3.291 1.00 1.00 61 GLU B C 1
ATOM 1025 O O . GLU B 1 61 ? 8.350 14.323 3.354 1.00 11.48 61 GLU B O 1
ATOM 1031 N N . GLY B 1 62 ? 7.820 16.518 3.226 1.00 31.04 62 GLY B N 1
ATOM 1032 C CA . GLY B 1 62 ? 9.189 17.005 3.198 1.00 4.74 62 GLY B CA 1
ATOM 1033 C C . GLY B 1 62 ? 9.763 17.255 4.566 1.00 68.12 62 GLY B C 1
ATOM 1034 O O . GLY B 1 62 ? 9.106 17.048 5.586 1.00 6.47 62 GLY B O 1
ATOM 1035 N N . TRP B 1 63 ? 11.005 17.708 4.579 1.00 4.11 63 TRP B N 1
ATOM 1036 C CA . TRP B 1 63 ? 11.683 17.977 5.830 1.00 1.62 63 TRP B CA 1
ATOM 1037 C C . TRP B 1 63 ? 12.837 18.950 5.648 1.00 16.15 63 TRP B C 1
ATOM 1038 O O . TRP B 1 63 ? 13.400 19.086 4.561 1.00 14.20 63 TRP B O 1
ATOM 1049 N N . CYS B 1 64 ? 13.174 19.611 6.767 1.00 1.00 64 CYS B N 1
ATOM 1050 C CA . CYS B 1 64 ? 14.267 20.576 6.921 1.00 1.40 64 CYS B CA 1
ATOM 1051 C C . CYS B 1 64 ? 14.843 20.448 8.320 1.00 46.31 64 CYS B C 1
ATOM 1052 O O . CYS B 1 64 ? 14.127 20.178 9.287 1.00 1.00 64 CYS B O 1
ATOM 1055 N N . SER B 1 65 ? 16.151 20.650 8.392 1.00 13.62 65 SER B N 1
ATOM 1056 C CA . SER B 1 65 ? 16.925 20.583 9.607 1.00 1.00 65 SER B CA 1
ATOM 1057 C C . SER B 1 65 ? 16.429 21.527 10.714 1.00 25.07 65 SER B C 1
ATOM 1058 O O . SER B 1 65 ? 16.973 21.501 11.812 1.00 17.17 65 SER B O 1
ATOM 1061 N N . VAL B 1 66 ? 15.399 22.370 10.439 1.00 21.79 66 VAL B N 1
ATOM 1062 C CA . VAL B 1 66 ? 14.871 23.296 11.475 1.00 1.00 66 VAL B CA 1
ATOM 1063 C C . VAL B 1 66 ? 13.576 22.852 12.152 1.00 1.81 66 VAL B C 1
ATOM 1064 O O . VAL B 1 66 ? 12.884 23.594 12.854 1.00 13.46 66 VAL B O 1
ATOM 1068 N N . TYR B 1 67 ? 13.320 21.577 11.899 1.00 5.83 67 TYR B N 1
ATOM 1069 C CA . TYR B 1 67 ? 12.195 20.794 12.348 1.00 6.95 67 TYR B CA 1
ATOM 1070 C C . TYR B 1 67 ? 11.989 20.724 13.864 1.00 5.85 67 TYR B C 1
ATOM 1071 O O . TYR B 1 67 ? 12.893 20.365 14.626 1.00 19.86 67 TYR B O 1
ATOM 1080 N N . ALA B 1 68 ? 10.768 21.027 14.275 1.00 5.71 68 ALA B N 1
ATOM 1081 C CA . ALA B 1 68 ? 10.386 20.975 15.661 1.00 1.00 68 ALA B CA 1
ATOM 1082 C C . ALA B 1 68 ? 9.044 20.298 15.773 1.00 1.00 68 ALA B C 1
ATOM 1083 O O . ALA B 1 68 ? 8.160 20.489 14.938 1.00 10.62 68 ALA B O 1
ATOM 1085 N N . PRO B 1 69 ? 8.911 19.492 16.811 1.00 42.74 69 PRO B N 1
ATOM 1086 C CA . PRO B 1 69 ? 7.693 18.756 17.067 1.00 1.00 69 PRO B CA 1
ATOM 1087 C C . PRO B 1 69 ? 6.468 19.623 17.366 1.00 42.16 69 PRO B C 1
ATOM 1088 O O . PRO B 1 69 ? 6.504 20.508 18.219 1.00 19.13 69 PRO B O 1
ATOM 1092 N N . ALA B 1 70 ? 5.378 19.359 16.649 1.00 25.59 70 ALA B N 1
ATOM 1093 C CA . ALA B 1 70 ? 4.171 20.115 16.858 1.00 7.43 70 ALA B CA 1
ATOM 1094 C C . ALA B 1 70 ? 3.727 19.943 18.283 1.00 37.74 70 ALA B C 1
ATOM 1095 O O . ALA B 1 70 ? 3.933 18.891 18.884 1.00 46.03 70 ALA B O 1
ATOM 1097 N N . SER B 1 71 ? 3.122 20.977 18.829 1.00 56.41 71 SER B N 1
ATOM 1098 C CA . SER B 1 71 ? 2.669 20.922 20.199 1.00 59.33 71 SER B CA 1
ATOM 1099 C C . SER B 1 71 ? 1.186 20.599 20.369 1.00 28.65 71 SER B C 1
ATOM 1100 O O . SER B 1 71 ? 0.422 20.733 19.387 1.00 100.00 71 SER B O 1
#

CATH classification: 4.10.490.10

Nearest PDB structures (foldseek):
  2hip-assembly1_B  TM=1.014E+00  e=2.486E-16  Halorhodospira halophila
  1pij-assembly1_A  TM=9.710E-01  e=1.101E-13  Halorhodospira halophila
  3hip-assembly1_A  TM=7.849E-01  e=1.566E-04  Marichromatium purpuratum
  1b0y-assembly1_A  TM=7.570E-01  e=4.929E-04  Allochromatium vinosum
  1isu-assembly1_B  TM=8.052E-01  e=9.922E-02  Rhodocyclus tenuis

Radius of gyration: 18.39 Å; Cα contacts (8 Å, |Δi|>4): 290; chains: 2; bounding box: 54×29×34 Å

Secondary structure (DSSP, 8-state):
-PBPPTTSSTT-BSSGGGGTT-TT--TT--GGGBTTEEEEEETTEEEE-SGGG-SSBEETT-B-TT--B--/-PBPPTTSSTT-BSSGGGGTT-TT--TT--GGGBTTEEEE-STTEEEE-SGGGTTSBEETT-B-TT--B--

Organism: Halorhodospira halophila (NCBI:txid1053)